Protein AF-A0A383DZH9-F1 (afdb_monomer)

InterPro domains:
  IPR038721 Transposase IS701-like, DDE domain [PF13546] (30-98)

Nearest PDB structures (foldseek):
  6x68-assembly1_C  TM=5.683E-01  e=8.596E-02  Trichoplusia ni
  7u32-assembly1_F  TM=6.220E-01  e=3.741E+00  Visna/maedi virus EV1 KV1772
  7upt-assembly1_F  TM=4.193E-01  e=9.487E-01  Homo sapiens
  4ddk-assembly1_B  TM=4.565E-01  e=2.843E+00  Mycobacterium tuberculosis

Mean predicted aligned error: 4.75 Å

Structure (mmCIF, N/CA/C/O backbone):
data_AF-A0A383DZH9-F1
#
_entry.id   AF-A0A383DZH9-F1
#
loop_
_atom_site.group_PDB
_atom_site.id
_atom_site.type_symbol
_atom_site.label_atom_id
_atom_site.label_alt_id
_atom_site.label_comp_id
_atom_site.label_asym_id
_atom_site.label_entity_id
_atom_site.label_seq_id
_atom_site.pdbx_PDB_ins_code
_atom_site.Cartn_x
_atom_site.Cartn_y
_atom_site.Cartn_z
_atom_site.occupancy
_atom_site.B_iso_or_equiv
_atom_site.auth_seq_id
_atom_site.auth_comp_id
_atom_site.auth_asym_id
_atom_site.auth_atom_id
_atom_site.pdbx_PDB_model_num
ATOM 1 N N . MET A 1 1 ? 0.665 8.695 1.354 1.00 95.44 1 MET 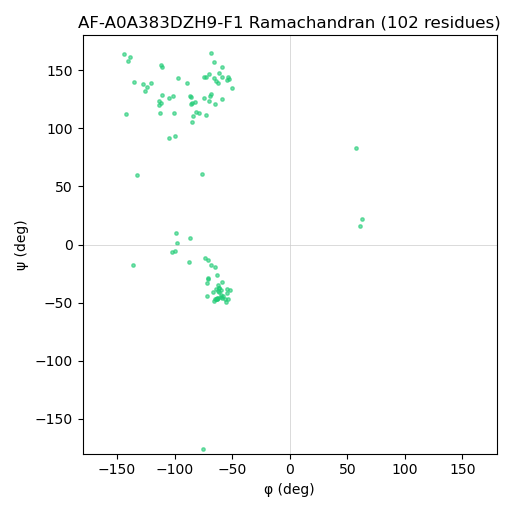A N 1
ATOM 2 C CA . MET A 1 1 ? -0.384 8.225 2.277 1.00 95.44 1 MET A CA 1
ATOM 3 C C . MET A 1 1 ? -1.096 9.423 2.842 1.00 95.44 1 MET A C 1
ATOM 5 O O . MET A 1 1 ? -0.452 10.407 3.203 1.00 95.44 1 MET A O 1
ATOM 9 N N . MET A 1 2 ? -2.416 9.328 2.868 1.00 97.31 2 MET A N 1
ATOM 10 C CA . MET A 1 2 ? -3.289 10.385 3.344 1.00 97.31 2 MET A CA 1
ATOM 11 C C . MET A 1 2 ? -4.225 9.797 4.395 1.00 97.31 2 MET A C 1
ATOM 13 O O . MET A 1 2 ? -4.689 8.668 4.237 1.00 97.31 2 MET A O 1
ATOM 17 N N . LEU A 1 3 ? -4.456 10.537 5.474 1.00 95.88 3 LEU A N 1
ATOM 18 C CA . LEU A 1 3 ? -5.423 10.179 6.501 1.00 95.88 3 LEU A CA 1
ATOM 19 C C . LEU A 1 3 ? -6.791 10.688 6.057 1.00 95.88 3 LEU A C 1
ATOM 21 O O . LEU A 1 3 ? -6.953 11.886 5.836 1.00 95.88 3 LEU A O 1
ATOM 25 N N . LEU A 1 4 ? -7.757 9.782 5.937 1.00 96.38 4 LEU A N 1
ATOM 26 C CA . LEU A 1 4 ? -9.150 10.154 5.730 1.00 96.38 4 LEU A CA 1
ATOM 27 C C . LEU A 1 4 ? -9.746 10.568 7.073 1.00 96.38 4 LEU A C 1
ATOM 29 O O . LEU A 1 4 ? -9.864 9.743 7.977 1.00 96.38 4 LEU A O 1
ATOM 33 N N . THR A 1 5 ? -10.091 11.846 7.208 1.00 94.31 5 THR A N 1
ATOM 34 C CA . THR A 1 5 ? -10.685 12.396 8.431 1.00 94.31 5 THR A CA 1
ATOM 35 C C . THR A 1 5 ? -11.862 13.302 8.087 1.00 94.31 5 THR A C 1
ATOM 37 O O . THR A 1 5 ? -11.773 14.062 7.117 1.00 94.31 5 THR A O 1
ATOM 40 N N . PRO A 1 6 ? -12.971 13.254 8.848 1.00 94.94 6 PRO A N 1
ATOM 41 C CA . PRO A 1 6 ? -14.000 14.276 8.733 1.00 94.94 6 PRO A CA 1
ATOM 42 C C . PRO A 1 6 ? -13.411 15.634 9.129 1.00 94.94 6 PRO A C 1
ATOM 44 O O . PRO A 1 6 ? -12.654 15.728 10.100 1.00 94.94 6 PRO A O 1
ATOM 47 N N . ILE A 1 7 ? -13.760 16.680 8.385 1.00 92.81 7 ILE A N 1
ATOM 48 C CA . ILE A 1 7 ? -13.465 18.064 8.758 1.00 92.81 7 ILE A CA 1
ATOM 49 C C . ILE A 1 7 ? -14.739 18.673 9.359 1.00 92.81 7 ILE A C 1
ATOM 51 O O . ILE A 1 7 ? -15.706 18.864 8.615 1.00 92.81 7 ILE A O 1
ATOM 55 N N . PRO A 1 8 ? -14.759 19.001 10.670 1.00 88.81 8 PRO A N 1
ATOM 56 C CA . PRO A 1 8 ? -15.980 19.404 11.373 1.00 88.81 8 PRO A CA 1
ATOM 57 C C . PRO A 1 8 ? -16.727 20.575 10.729 1.00 88.81 8 PRO A C 1
ATOM 59 O O . PRO A 1 8 ? -17.950 20.564 10.676 1.00 88.81 8 PRO A O 1
ATOM 62 N N . TRP A 1 9 ? -16.004 21.564 10.199 1.00 90.81 9 TRP A N 1
ATOM 63 C CA . TRP A 1 9 ? -16.599 22.758 9.591 1.00 90.81 9 TRP A CA 1
ATOM 64 C C . TRP A 1 9 ? -16.934 22.610 8.102 1.00 90.81 9 TRP A C 1
ATOM 66 O O . TRP A 1 9 ? -17.653 23.441 7.563 1.00 90.81 9 TRP A O 1
ATOM 76 N N . ALA A 1 10 ? -16.401 21.594 7.417 1.00 90.75 10 ALA A N 1
ATOM 77 C CA . ALA A 1 10 ? -16.578 21.435 5.972 1.00 90.75 10 ALA A CA 1
ATOM 78 C C . ALA A 1 10 ? -17.629 20.376 5.609 1.00 90.75 10 ALA A C 1
ATOM 80 O O . ALA A 1 10 ? -17.924 20.196 4.430 1.00 90.75 10 ALA A O 1
ATOM 81 N N . GLY A 1 11 ? -18.152 19.633 6.593 1.00 92.31 11 GLY A N 1
ATOM 82 C CA . GLY A 1 11 ? -19.175 18.604 6.374 1.00 92.31 11 GLY A CA 1
ATOM 83 C C . GLY A 1 11 ? -18.741 17.459 5.448 1.00 92.31 11 GLY A C 1
ATOM 84 O O . GLY A 1 11 ? -19.587 16.723 4.951 1.00 92.31 11 GLY A O 1
ATOM 85 N N . CYS A 1 12 ? -17.441 17.301 5.188 1.00 93.31 12 CYS A N 1
ATOM 86 C CA . CYS A 1 12 ? -16.901 16.303 4.268 1.00 93.31 12 CYS A CA 1
ATOM 87 C C . CYS A 1 12 ? -15.631 15.639 4.817 1.00 93.31 12 CYS A C 1
ATOM 89 O O . CYS A 1 12 ? -14.972 16.142 5.732 1.00 93.31 12 CYS A O 1
ATOM 91 N N . VAL A 1 13 ? -15.299 14.474 4.256 1.00 95.81 13 VAL A N 1
ATOM 92 C CA . VAL A 1 13 ? -14.063 13.741 4.551 1.00 95.81 13 VAL A CA 1
ATOM 93 C C . VAL A 1 13 ? -12.958 14.253 3.642 1.00 95.81 13 VAL A C 1
ATOM 95 O O . VAL A 1 13 ? -13.121 14.285 2.424 1.00 95.81 13 VAL A O 1
ATOM 98 N N . TRP A 1 14 ? -11.826 14.625 4.230 1.00 95.50 14 TRP A N 1
ATOM 99 C CA . TRP A 1 14 ? -10.640 15.049 3.490 1.00 95.50 14 TRP A CA 1
ATOM 100 C C . TRP A 1 14 ? -9.511 14.040 3.625 1.00 95.50 14 TRP A C 1
ATOM 102 O O . TRP A 1 14 ? -9.417 13.312 4.613 1.00 95.50 14 TRP A O 1
ATOM 112 N N . ALA A 1 15 ? -8.632 14.038 2.625 1.00 95.19 15 ALA A N 1
ATOM 113 C CA . ALA A 1 15 ? -7.426 13.232 2.586 1.00 95.19 15 ALA A CA 1
ATOM 114 C C . ALA A 1 15 ? -6.218 14.090 2.990 1.00 95.19 15 ALA A C 1
ATOM 116 O O . ALA A 1 15 ? -5.615 14.767 2.160 1.00 95.19 15 ALA A O 1
ATOM 117 N N . LEU A 1 16 ? -5.861 14.068 4.276 1.00 94.38 16 LEU A N 1
ATOM 118 C CA . LEU A 1 16 ? -4.742 14.852 4.799 1.00 94.38 16 LEU A CA 1
ATOM 119 C C . LEU A 1 16 ? -3.408 14.134 4.522 1.00 94.38 16 L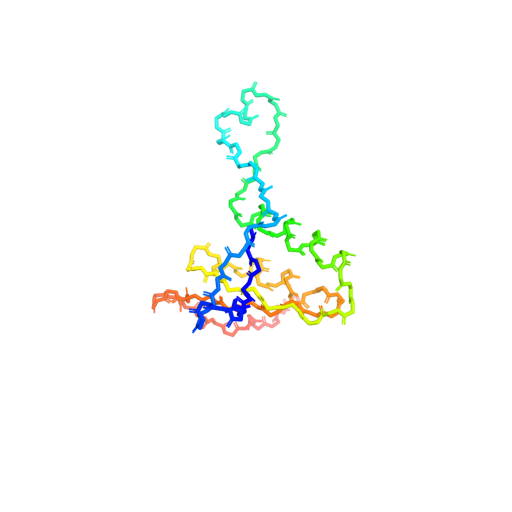EU A C 1
ATOM 121 O O . LEU A 1 16 ? -3.185 13.055 5.083 1.00 94.38 16 LEU A O 1
ATOM 125 N N . PRO A 1 17 ? -2.504 14.676 3.684 1.00 95.19 17 PRO A N 1
ATOM 126 C CA . PRO A 1 17 ? -1.211 14.051 3.432 1.00 95.19 17 PRO A CA 1
ATOM 127 C C . PRO A 1 17 ? -0.329 14.111 4.681 1.00 95.19 17 PRO A C 1
ATOM 129 O O . PRO A 1 17 ? -0.137 15.174 5.260 1.00 95.19 17 PRO A O 1
ATOM 132 N N . PHE A 1 18 ? 0.235 12.970 5.080 1.00 96.06 18 PHE A N 1
ATOM 133 C CA . PHE A 1 18 ? 1.117 12.902 6.258 1.00 96.06 18 PHE A CA 1
ATOM 134 C C . PHE A 1 18 ? 2.383 12.064 6.040 1.00 96.06 18 PHE A C 1
ATOM 136 O O . PHE A 1 18 ? 3.338 12.173 6.801 1.00 96.06 18 PHE A O 1
ATOM 143 N N . LEU A 1 19 ? 2.408 11.208 5.016 1.00 96.69 19 LEU A N 1
ATOM 144 C CA . LEU A 1 19 ? 3.570 10.384 4.698 1.00 96.69 19 LEU A CA 1
ATOM 145 C C . LEU A 1 19 ? 3.719 10.274 3.183 1.00 96.69 19 LEU A C 1
ATOM 147 O O . LEU A 1 19 ? 2.911 9.628 2.511 1.00 96.69 19 LEU A O 1
ATOM 151 N N . THR A 1 20 ? 4.778 10.879 2.659 1.00 95.56 20 THR A N 1
ATOM 152 C CA . THR A 1 20 ? 5.115 10.904 1.233 1.00 95.56 20 THR A CA 1
ATOM 153 C C . THR A 1 20 ? 6.482 10.265 1.040 1.00 95.56 20 THR A C 1
ATOM 155 O O . THR A 1 20 ? 7.386 10.476 1.844 1.00 95.56 20 THR A O 1
ATOM 158 N N . ALA A 1 21 ? 6.634 9.467 -0.014 1.00 93.81 21 ALA A N 1
ATOM 159 C CA . ALA A 1 21 ? 7.907 8.867 -0.386 1.00 93.81 21 ALA A CA 1
ATOM 160 C C . ALA A 1 21 ? 8.241 9.241 -1.828 1.00 93.81 21 ALA A C 1
ATOM 162 O O . ALA A 1 21 ? 7.384 9.168 -2.709 1.00 93.81 21 ALA A O 1
ATOM 163 N N . LEU A 1 22 ? 9.494 9.624 -2.063 1.00 93.25 22 LEU A N 1
ATOM 164 C CA . LEU A 1 22 ? 10.012 9.816 -3.410 1.00 93.25 22 LEU A CA 1
ATOM 165 C C . LEU A 1 22 ? 10.239 8.449 -4.056 1.00 93.25 22 LEU A C 1
ATOM 167 O O . LEU A 1 22 ? 10.952 7.608 -3.506 1.00 93.25 22 LEU A O 1
ATOM 171 N N . MET A 1 23 ? 9.655 8.248 -5.235 1.00 93.69 23 MET A N 1
ATOM 172 C CA . MET A 1 23 ? 9.847 7.050 -6.046 1.00 93.69 23 MET A CA 1
ATOM 173 C C . MET A 1 23 ? 10.772 7.385 -7.224 1.00 93.69 23 MET A C 1
ATOM 175 O O . MET A 1 23 ? 10.288 7.831 -8.264 1.00 93.69 23 MET A O 1
ATOM 179 N N . PRO A 1 24 ? 12.099 7.210 -7.081 1.00 94.50 24 PRO A N 1
ATOM 180 C CA . PRO A 1 24 ? 13.023 7.422 -8.188 1.00 94.50 24 PRO A CA 1
ATOM 181 C C . PRO A 1 24 ? 12.725 6.469 -9.350 1.00 94.50 24 PRO A C 1
ATOM 183 O O . PRO A 1 24 ? 12.292 5.330 -9.150 1.00 94.50 24 PRO A O 1
ATOM 186 N N . SER A 1 25 ? 12.983 6.939 -10.572 1.00 95.12 25 SER A N 1
ATOM 187 C CA . SER A 1 25 ? 12.861 6.112 -11.770 1.00 95.12 25 SER A CA 1
ATOM 188 C C . SER A 1 25 ? 13.902 4.992 -11.768 1.00 95.12 25 SER A C 1
ATOM 190 O O . SER A 1 25 ? 14.954 5.090 -11.131 1.00 95.12 25 SER A O 1
ATOM 192 N N . ARG A 1 26 ? 13.625 3.920 -12.518 1.00 96.19 26 ARG A N 1
ATOM 193 C CA . ARG A 1 26 ? 14.559 2.799 -12.667 1.00 96.19 26 ARG A CA 1
ATOM 194 C C . ARG A 1 26 ? 15.919 3.256 -13.197 1.00 96.19 26 ARG A C 1
ATOM 196 O O . ARG A 1 26 ? 16.929 2.936 -12.585 1.00 96.19 26 ARG A O 1
ATOM 203 N N . LYS A 1 27 ? 15.912 4.085 -14.246 1.00 96.62 27 LYS A N 1
ATOM 204 C CA . LYS A 1 27 ? 17.115 4.686 -14.833 1.00 96.62 27 LYS A CA 1
ATOM 205 C C . LYS A 1 27 ? 17.931 5.457 -13.792 1.00 96.62 27 LYS A C 1
ATOM 207 O O . LYS A 1 27 ? 19.113 5.194 -13.631 1.00 96.62 27 LYS A O 1
ATOM 212 N N . HIS A 1 28 ? 17.281 6.328 -13.017 1.00 96.31 28 HIS A N 1
ATOM 213 C CA . HIS A 1 28 ? 17.960 7.085 -11.966 1.00 96.31 28 HIS A CA 1
ATOM 214 C C . HIS A 1 28 ? 18.558 6.170 -10.887 1.00 96.31 28 HIS A C 1
ATOM 216 O O . HIS A 1 28 ? 19.652 6.423 -10.391 1.00 96.31 28 HIS A O 1
ATOM 222 N N . CYS A 1 29 ? 17.857 5.104 -10.493 1.00 96.56 29 CYS A N 1
ATOM 223 C CA . CYS A 1 29 ? 18.401 4.131 -9.549 1.00 96.56 29 CYS A CA 1
ATOM 224 C C . CYS A 1 29 ? 19.647 3.429 -10.104 1.00 96.56 29 CYS A C 1
ATOM 226 O O . CYS A 1 29 ? 20.640 3.345 -9.388 1.00 96.56 29 CYS A O 1
ATOM 228 N N . GLU A 1 30 ? 19.603 2.970 -11.354 1.00 95.50 30 GLU A N 1
ATOM 229 C CA . GLU A 1 30 ? 20.711 2.276 -12.021 1.00 95.50 30 GLU A CA 1
ATOM 230 C C . GLU A 1 30 ? 21.943 3.182 -12.169 1.00 95.50 30 GLU A C 1
ATOM 232 O O . GLU A 1 30 ? 23.034 2.783 -11.769 1.00 95.50 30 GLU A O 1
ATOM 237 N N . GLU A 1 31 ? 21.759 4.427 -12.620 1.00 97.00 31 GLU A N 1
ATOM 238 C CA . GLU A 1 31 ? 22.831 5.432 -12.744 1.00 97.00 31 GLU A CA 1
ATOM 239 C C . GLU A 1 31 ? 23.531 5.727 -11.411 1.00 97.00 31 GLU A C 1
ATOM 241 O O . GLU A 1 31 ? 24.726 5.999 -11.378 1.00 97.00 31 GLU A O 1
ATOM 246 N N . ASN A 1 32 ? 22.798 5.647 -10.299 1.00 95.62 32 ASN A N 1
ATOM 247 C CA . ASN A 1 32 ? 23.322 5.919 -8.961 1.00 95.62 32 ASN A CA 1
ATOM 248 C C . ASN A 1 32 ? 23.704 4.641 -8.188 1.00 95.62 32 ASN A C 1
ATOM 250 O O . ASN A 1 32 ? 23.920 4.707 -6.977 1.00 95.62 32 ASN A O 1
ATOM 254 N N . GLY A 1 33 ? 23.722 3.467 -8.834 1.00 95.00 33 GLY A N 1
ATOM 255 C CA . GLY A 1 33 ? 24.053 2.190 -8.185 1.00 95.00 33 GLY A CA 1
ATOM 256 C C . GLY A 1 33 ? 23.076 1.772 -7.074 1.00 95.00 33 GLY A C 1
ATOM 257 O O . GLY A 1 33 ? 23.424 1.005 -6.175 1.00 95.00 33 GLY A O 1
ATOM 258 N N . ARG A 1 34 ? 21.841 2.287 -7.089 1.00 93.94 34 ARG A N 1
ATOM 259 C CA . ARG A 1 34 ? 20.809 2.023 -6.076 1.00 93.94 34 ARG A CA 1
ATOM 260 C C . ARG A 1 34 ? 19.866 0.920 -6.540 1.00 93.94 34 ARG A C 1
ATOM 262 O O . ARG A 1 34 ? 19.446 0.870 -7.691 1.00 93.94 34 ARG A O 1
ATOM 269 N N . ARG A 1 35 ? 19.417 0.081 -5.603 1.00 94.25 35 ARG A N 1
ATOM 270 C CA . ARG A 1 35 ? 18.365 -0.909 -5.876 1.00 94.25 35 ARG A CA 1
ATOM 271 C C . ARG A 1 35 ? 17.043 -0.212 -6.215 1.00 94.25 35 ARG A C 1
ATOM 273 O O . ARG A 1 35 ? 16.485 0.499 -5.376 1.00 94.25 35 ARG A O 1
ATOM 280 N N . TYR A 1 36 ? 16.517 -0.483 -7.407 1.00 96.12 36 TYR A N 1
ATOM 281 C CA . TYR A 1 36 ? 15.184 -0.042 -7.809 1.00 96.12 36 TYR A CA 1
ATOM 282 C C . TYR A 1 36 ? 14.088 -0.712 -6.964 1.00 96.12 36 TYR A C 1
ATOM 284 O O . TYR A 1 36 ? 14.190 -1.884 -6.590 1.00 96.12 36 TYR A O 1
ATOM 292 N N . LYS A 1 37 ? 13.031 0.048 -6.670 1.00 96.00 37 LYS A N 1
ATOM 293 C CA . LYS A 1 37 ? 11.833 -0.406 -5.957 1.00 96.00 37 LYS A CA 1
ATOM 294 C C . LYS A 1 37 ? 10.611 -0.075 -6.797 1.00 96.00 37 LYS A C 1
ATOM 296 O O . LYS A 1 37 ? 10.463 1.064 -7.241 1.00 96.00 37 LYS A O 1
ATOM 301 N N . THR A 1 38 ? 9.729 -1.052 -6.965 1.00 95.69 38 THR A N 1
ATOM 302 C CA . THR A 1 38 ? 8.435 -0.837 -7.621 1.00 95.69 38 THR A CA 1
ATOM 303 C C . THR A 1 38 ? 7.527 0.052 -6.765 1.00 95.69 38 THR A C 1
ATOM 305 O O . THR A 1 38 ? 7.754 0.228 -5.564 1.00 95.69 38 THR A O 1
ATOM 308 N N . THR A 1 39 ? 6.450 0.581 -7.349 1.00 95.00 39 THR A N 1
ATOM 309 C CA . THR A 1 39 ? 5.426 1.340 -6.609 1.00 95.00 39 THR A CA 1
ATOM 310 C C . THR A 1 39 ? 4.865 0.538 -5.433 1.00 95.00 39 THR A C 1
ATOM 312 O O . THR A 1 39 ? 4.734 1.058 -4.324 1.00 95.00 39 THR A O 1
ATOM 315 N N . THR A 1 40 ? 4.617 -0.760 -5.629 1.00 96.44 40 THR A N 1
ATOM 316 C CA . THR A 1 40 ? 4.134 -1.640 -4.560 1.00 96.44 40 THR A CA 1
ATOM 317 C C . THR A 1 40 ? 5.190 -1.947 -3.503 1.00 96.44 40 THR A C 1
ATOM 319 O O . THR A 1 40 ? 4.834 -2.122 -2.340 1.00 96.44 40 THR A O 1
ATOM 322 N N . ASP A 1 41 ? 6.483 -1.948 -3.848 1.00 96.88 41 ASP A N 1
ATOM 323 C CA . ASP A 1 41 ? 7.557 -2.057 -2.850 1.00 96.88 41 ASP A CA 1
ATOM 324 C C . ASP A 1 41 ? 7.617 -0.818 -1.954 1.00 96.88 41 ASP A C 1
ATOM 326 O O . ASP A 1 41 ? 7.795 -0.941 -0.739 1.00 96.88 41 ASP A O 1
ATOM 330 N N . TRP A 1 42 ? 7.444 0.373 -2.534 1.00 97.25 42 TRP A N 1
ATOM 331 C CA . TRP A 1 42 ? 7.338 1.611 -1.765 1.00 97.25 42 TRP A CA 1
ATOM 332 C C . TRP A 1 42 ? 6.113 1.601 -0.856 1.00 97.25 42 TRP A C 1
ATOM 334 O O . TRP A 1 42 ? 6.258 1.862 0.338 1.00 97.25 42 TRP A O 1
ATOM 344 N N . ALA A 1 43 ? 4.940 1.215 -1.366 1.00 97.19 43 ALA A N 1
ATOM 345 C CA . ALA A 1 43 ? 3.742 1.075 -0.540 1.00 97.19 43 ALA A CA 1
ATOM 346 C C . ALA A 1 43 ? 3.944 0.082 0.605 1.00 97.19 43 ALA A C 1
ATOM 348 O O . ALA A 1 43 ? 3.630 0.408 1.748 1.00 97.19 43 ALA A O 1
ATOM 349 N N . ARG A 1 44 ? 4.552 -1.080 0.336 1.00 97.69 44 ARG A N 1
ATOM 350 C CA . ARG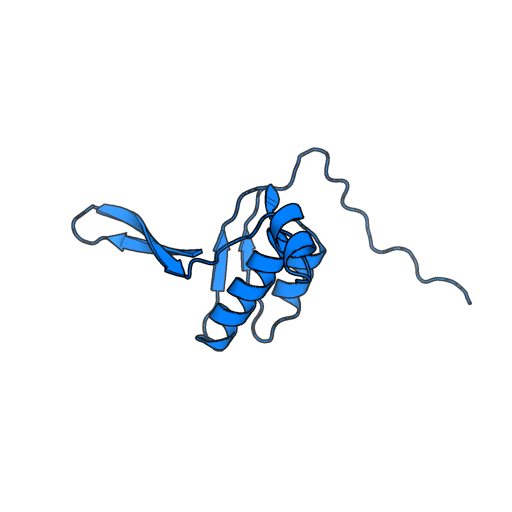 A 1 44 ? 4.897 -2.067 1.367 1.00 97.69 44 ARG A CA 1
ATOM 351 C C . ARG A 1 44 ? 5.728 -1.443 2.485 1.00 97.69 44 ARG A C 1
ATOM 353 O O . ARG A 1 44 ? 5.426 -1.633 3.661 1.00 97.69 44 ARG A O 1
ATOM 360 N N . GLN A 1 45 ? 6.755 -0.672 2.124 1.00 97.19 45 GLN A N 1
ATOM 361 C CA . GLN A 1 45 ? 7.600 0.012 3.101 1.00 97.19 45 GLN A CA 1
ATOM 362 C C . GLN A 1 45 ? 6.828 1.069 3.885 1.00 97.19 45 GLN A C 1
ATOM 364 O O . GLN A 1 45 ? 6.922 1.087 5.109 1.00 97.19 45 GLN A O 1
ATOM 369 N N . MET A 1 46 ? 6.043 1.911 3.213 1.00 98.00 46 MET A N 1
ATOM 370 C CA . MET A 1 46 ? 5.244 2.948 3.869 1.00 98.00 46 MET A CA 1
ATOM 371 C C . MET A 1 46 ? 4.218 2.349 4.844 1.00 98.00 46 MET A C 1
ATOM 373 O O . MET A 1 46 ? 4.082 2.853 5.955 1.00 98.00 46 MET A O 1
ATOM 377 N N . ILE A 1 47 ? 3.561 1.241 4.474 1.00 97.88 47 ILE A N 1
ATOM 378 C CA . ILE A 1 47 ? 2.619 0.517 5.345 1.00 97.88 47 ILE A CA 1
ATOM 379 C C . ILE A 1 47 ? 3.342 -0.025 6.576 1.00 97.88 47 ILE A C 1
ATOM 381 O O . ILE A 1 47 ? 2.876 0.187 7.691 1.00 97.88 47 ILE A O 1
ATOM 385 N N . SER A 1 48 ? 4.504 -0.660 6.404 1.00 97.62 48 SER A N 1
ATOM 386 C CA . SER A 1 48 ? 5.307 -1.131 7.539 1.00 97.62 48 SER A CA 1
ATOM 387 C C . SER A 1 48 ? 5.762 0.002 8.460 1.00 97.62 48 SER A C 1
ATOM 389 O O . SER A 1 48 ? 5.789 -0.187 9.674 1.00 97.62 48 SER A O 1
ATOM 391 N N . GLN A 1 49 ? 6.104 1.177 7.919 1.00 97.75 49 GLN A N 1
ATOM 392 C CA . GLN A 1 49 ? 6.446 2.335 8.751 1.00 97.75 49 GLN A CA 1
ATOM 393 C C . GLN A 1 49 ? 5.242 2.824 9.558 1.00 97.75 49 GLN A C 1
ATOM 395 O O . GLN A 1 49 ? 5.356 2.980 10.772 1.00 97.75 49 GLN A O 1
ATOM 400 N N . LEU A 1 50 ? 4.084 2.994 8.913 1.00 97.25 50 LEU A N 1
ATOM 401 C CA . LEU A 1 50 ? 2.852 3.415 9.582 1.00 97.25 50 LEU A CA 1
ATOM 402 C C . LEU A 1 50 ? 2.426 2.424 10.672 1.00 97.25 50 LEU A C 1
ATOM 404 O O . LEU A 1 50 ? 2.089 2.820 11.786 1.00 97.25 50 LEU A O 1
ATOM 408 N N . HIS A 1 51 ? 2.479 1.131 10.358 1.00 97.19 51 HIS A N 1
ATOM 409 C CA . HIS A 1 51 ? 2.158 0.060 11.293 1.00 97.19 51 HIS A CA 1
ATOM 410 C C . HIS A 1 51 ? 3.072 0.085 12.521 1.00 97.19 51 HIS A C 1
ATOM 412 O O . HIS A 1 51 ? 2.590 0.042 13.651 1.00 97.19 51 HIS A O 1
ATOM 418 N N . ARG A 1 52 ? 4.379 0.284 12.313 1.00 96.81 52 ARG A N 1
ATOM 419 C CA . ARG A 1 52 ? 5.351 0.430 13.402 1.00 96.81 52 ARG A CA 1
ATOM 420 C C . ARG A 1 52 ? 5.081 1.652 14.281 1.00 96.81 52 ARG A C 1
ATOM 422 O O . ARG A 1 52 ? 5.328 1.588 15.481 1.00 96.81 52 ARG A O 1
ATOM 429 N N . TRP A 1 53 ? 4.590 2.753 13.714 1.00 97.12 53 TRP A N 1
ATOM 430 C CA . TRP A 1 53 ? 4.222 3.943 14.488 1.00 97.12 53 TRP A CA 1
ATOM 431 C C . TRP A 1 53 ? 2.960 3.738 15.330 1.00 97.12 53 TRP A C 1
ATOM 433 O O . TRP A 1 53 ? 2.823 4.354 16.385 1.00 97.12 53 TRP A O 1
ATOM 443 N N . MET A 1 54 ? 2.037 2.879 14.889 1.00 95.19 54 MET A N 1
ATOM 444 C CA . MET A 1 54 ? 0.743 2.664 15.543 1.00 95.19 54 MET A CA 1
ATOM 445 C C . MET A 1 54 ? 0.417 1.170 15.718 1.00 95.19 54 MET A C 1
ATOM 447 O O . MET A 1 54 ? -0.630 0.709 15.261 1.00 95.19 54 MET A O 1
ATOM 451 N N . PRO A 1 55 ? 1.249 0.400 16.443 1.00 93.94 55 PRO A N 1
ATOM 452 C CA . PRO A 1 55 ? 1.203 -1.067 16.427 1.00 93.94 55 PRO A CA 1
ATOM 453 C C . PRO A 1 55 ? -0.088 -1.668 17.002 1.00 93.94 55 PRO A C 1
ATOM 455 O O . PRO A 1 55 ? -0.404 -2.826 16.747 1.00 93.94 55 PRO A O 1
ATOM 458 N N . LYS A 1 56 ? -0.844 -0.898 17.796 1.00 95.12 56 LYS A N 1
ATOM 459 C CA . LYS A 1 56 ? -2.109 -1.323 18.423 1.00 95.12 56 LYS A CA 1
ATOM 460 C C . LYS A 1 56 ? -3.357 -0.841 17.675 1.00 95.12 56 LYS A C 1
ATOM 462 O O . LYS A 1 56 ? -4.471 -1.168 18.080 1.00 95.12 56 LYS A O 1
ATOM 467 N N . ARG A 1 57 ? -3.211 -0.015 16.634 1.00 94.62 57 ARG A N 1
ATOM 468 C CA . ARG A 1 57 ? -4.352 0.520 15.878 1.00 94.62 57 ARG A CA 1
ATOM 469 C C . ARG A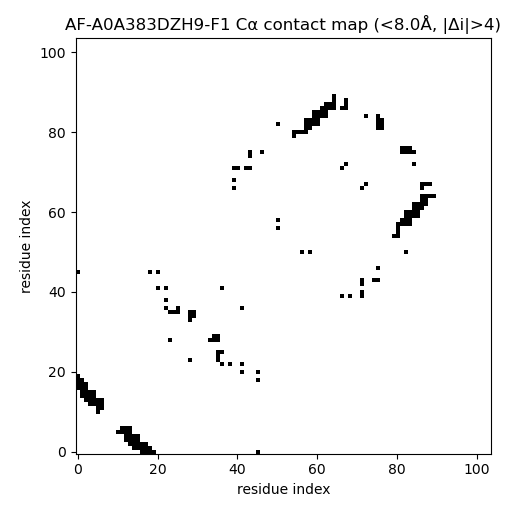 1 57 ? -4.704 -0.431 14.741 1.00 94.62 57 ARG A C 1
ATOM 471 O O . ARG A 1 57 ? -3.826 -0.921 14.041 1.00 94.62 57 ARG A O 1
ATOM 478 N N . LYS A 1 58 ? -6.003 -0.632 14.513 1.00 96.12 58 LYS A N 1
ATOM 479 C CA . LYS A 1 58 ? -6.480 -1.227 13.263 1.00 96.12 58 LYS A CA 1
ATOM 480 C C . LYS A 1 58 ? -6.269 -0.208 12.148 1.00 96.12 58 LYS A C 1
ATOM 482 O O . LYS A 1 58 ? -6.747 0.920 12.255 1.00 96.12 58 LYS A O 1
ATOM 487 N N . ILE A 1 59 ? -5.545 -0.601 11.108 1.00 97.44 59 ILE A N 1
ATOM 488 C CA . ILE A 1 59 ? -5.241 0.258 9.964 1.00 97.44 59 ILE A CA 1
ATOM 489 C C . ILE A 1 59 ? -6.006 -0.278 8.756 1.00 97.44 59 ILE A C 1
ATOM 491 O O . ILE A 1 59 ? -5.907 -1.463 8.430 1.00 97.44 59 ILE A O 1
ATOM 495 N N . VAL A 1 60 ? -6.744 0.611 8.092 1.00 97.88 60 VAL A N 1
ATOM 496 C CA . VAL A 1 60 ? -7.393 0.352 6.804 1.00 97.88 60 VAL A CA 1
ATOM 497 C C . VAL A 1 60 ? -6.729 1.236 5.758 1.00 97.88 60 VAL A C 1
ATOM 499 O O . VAL A 1 60 ? -6.678 2.456 5.911 1.00 97.88 60 VAL A O 1
ATOM 502 N N . VAL A 1 61 ? -6.210 0.622 4.702 1.00 97.69 61 VAL A N 1
ATOM 503 C CA . VAL A 1 61 ? -5.589 1.313 3.573 1.00 97.69 61 VAL A CA 1
ATOM 504 C C . VAL A 1 61 ? -6.478 1.122 2.355 1.00 97.69 61 VAL A C 1
ATOM 506 O O . VAL A 1 61 ? -6.735 -0.003 1.934 1.00 97.69 61 VAL A O 1
ATOM 509 N N . VAL A 1 62 ? -6.931 2.234 1.782 1.00 97.25 62 VAL A N 1
ATOM 510 C CA . VAL A 1 62 ? -7.698 2.254 0.534 1.00 97.25 62 VAL A CA 1
ATOM 511 C C . VAL A 1 62 ? -6.763 2.662 -0.597 1.00 97.25 62 VAL A C 1
ATOM 513 O O . VAL A 1 62 ? -6.073 3.678 -0.490 1.00 97.25 62 VAL A O 1
ATOM 516 N N . ALA A 1 63 ? -6.719 1.872 -1.666 1.00 96.19 63 ALA A N 1
ATOM 517 C CA . ALA A 1 63 ? -5.877 2.141 -2.824 1.00 96.19 63 ALA A CA 1
ATOM 518 C C . ALA A 1 63 ? -6.564 1.722 -4.134 1.00 96.19 63 ALA A C 1
ATOM 520 O O . ALA A 1 63 ? -7.557 0.996 -4.136 1.00 96.19 63 ALA A O 1
ATOM 521 N N . ASP A 1 64 ? -6.056 2.202 -5.267 1.00 94.38 64 ASP A N 1
ATOM 522 C CA . ASP A 1 64 ? -6.564 1.803 -6.580 1.00 94.38 64 ASP A CA 1
ATOM 523 C C . ASP A 1 64 ? -6.093 0.387 -6.984 1.00 94.38 64 ASP A C 1
ATOM 525 O O . ASP A 1 64 ? -5.446 -0.330 -6.216 1.00 94.38 64 ASP A O 1
ATOM 529 N N . GLY A 1 65 ? -6.440 -0.034 -8.205 1.00 93.19 65 GLY A N 1
ATOM 530 C CA . GLY A 1 65 ? -6.110 -1.369 -8.703 1.00 93.19 65 GLY A CA 1
ATOM 531 C C . GLY A 1 65 ? -4.628 -1.605 -9.004 1.00 93.19 65 GLY A C 1
ATOM 532 O O . GLY A 1 65 ? -4.217 -2.758 -9.117 1.00 93.19 65 GLY A O 1
ATOM 533 N N . ALA A 1 66 ? -3.790 -0.562 -9.072 1.00 92.75 66 ALA A N 1
ATOM 534 C CA . ALA A 1 66 ? -2.342 -0.738 -9.215 1.00 92.75 66 ALA A CA 1
ATOM 535 C C . ALA A 1 66 ? -1.710 -1.356 -7.953 1.00 92.75 66 ALA A C 1
ATOM 537 O O . ALA A 1 66 ? -0.607 -1.900 -8.009 1.00 92.75 66 ALA A O 1
ATOM 538 N N . TYR A 1 67 ? -2.421 -1.311 -6.821 1.00 95.44 67 TYR A N 1
ATOM 539 C CA . TYR A 1 67 ? -1.997 -1.901 -5.551 1.00 95.44 67 TYR A CA 1
ATOM 540 C C . TYR A 1 67 ? -2.610 -3.282 -5.281 1.00 95.44 67 TYR A C 1
ATOM 542 O O . TYR A 1 67 ? -2.308 -3.883 -4.247 1.00 95.44 67 TYR A O 1
ATOM 550 N N . SER A 1 68 ? -3.420 -3.828 -6.195 1.00 94.12 68 SER A N 1
ATOM 551 C CA . SER A 1 68 ? -3.995 -5.178 -6.090 1.00 94.12 68 SER A CA 1
ATOM 552 C C . SER A 1 68 ? -2.957 -6.261 -6.415 1.00 94.12 68 SER A C 1
ATOM 554 O O . SER A 1 68 ? -3.098 -7.036 -7.356 1.00 94.12 68 SER A O 1
ATOM 556 N N . VAL A 1 69 ? -1.873 -6.303 -5.637 1.00 93.62 69 VAL A N 1
ATOM 557 C CA . VAL A 1 69 ? -0.730 -7.203 -5.838 1.00 93.62 69 VAL A CA 1
ATOM 558 C C . VAL A 1 69 ? -0.659 -8.203 -4.691 1.00 93.62 69 VAL A C 1
ATOM 560 O O . VAL A 1 69 ? -0.444 -7.811 -3.546 1.00 93.62 69 VAL A O 1
ATOM 563 N N . LEU A 1 70 ? -0.755 -9.504 -4.991 1.00 92.19 70 LEU A N 1
ATOM 564 C CA . LEU A 1 70 ? -0.787 -10.574 -3.978 1.00 92.19 70 LEU A CA 1
ATOM 565 C C . LEU A 1 70 ? 0.372 -10.500 -2.975 1.00 92.19 70 LEU A C 1
ATOM 567 O O . LEU A 1 70 ? 0.161 -10.689 -1.784 1.00 92.19 70 LEU A O 1
ATOM 571 N N . LYS A 1 71 ? 1.586 -10.154 -3.423 1.00 94.81 71 LYS A N 1
ATOM 572 C CA . LYS A 1 71 ? 2.742 -9.975 -2.525 1.00 94.81 71 LYS A CA 1
ATOM 573 C C . LYS A 1 71 ? 2.552 -8.821 -1.531 1.00 94.81 71 LYS A C 1
ATOM 575 O O . LYS A 1 71 ? 2.970 -8.936 -0.383 1.00 94.81 71 LYS A O 1
ATOM 580 N N . LEU A 1 72 ? 1.933 -7.716 -1.956 1.00 97.00 72 LEU A N 1
ATOM 581 C CA . LEU A 1 72 ? 1.632 -6.575 -1.087 1.00 97.00 72 LEU A CA 1
ATOM 582 C C . LEU A 1 72 ? 0.503 -6.917 -0.106 1.00 97.00 72 LEU A C 1
ATOM 584 O O . LEU A 1 72 ? 0.621 -6.631 1.084 1.00 97.00 72 LEU A O 1
ATOM 588 N N . LEU A 1 73 ? -0.560 -7.558 -0.595 1.00 95.56 73 LEU A N 1
ATOM 589 C CA . LEU A 1 73 ? -1.695 -7.982 0.229 1.00 95.56 73 LEU A CA 1
ATOM 590 C C . LEU A 1 73 ? -1.264 -9.030 1.266 1.00 95.56 73 LEU A C 1
ATOM 592 O O . LEU A 1 73 ? -1.538 -8.867 2.452 1.00 95.56 73 LEU A O 1
ATOM 596 N N . GLY A 1 74 ? -0.499 -10.040 0.848 1.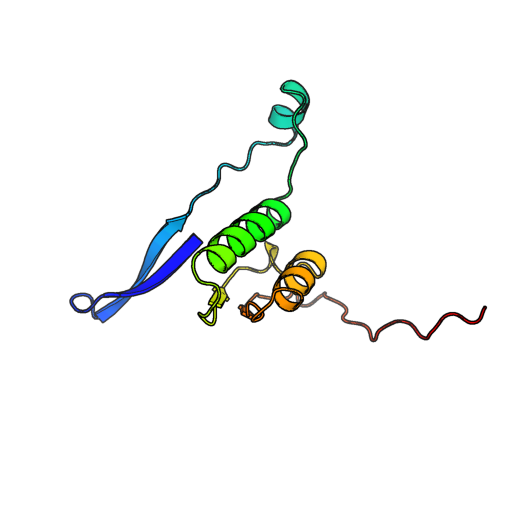00 96.25 74 GLY A N 1
ATOM 597 C CA . GLY A 1 74 ? 0.074 -11.051 1.737 1.00 96.25 74 GLY A CA 1
ATOM 598 C C . GLY A 1 74 ? 0.992 -10.445 2.800 1.00 96.25 74 GLY A C 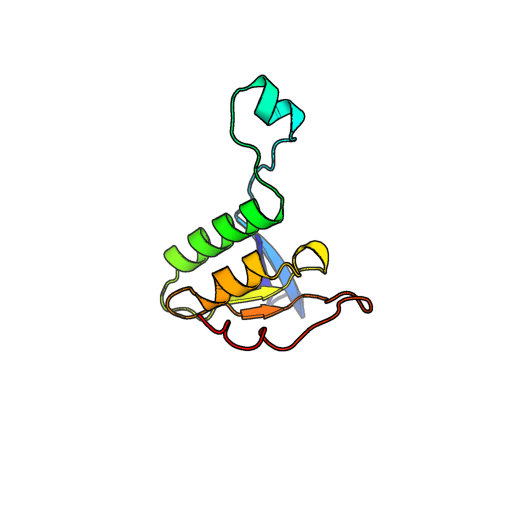1
ATOM 599 O O . GLY A 1 74 ? 0.910 -10.827 3.965 1.00 96.25 74 GLY A O 1
ATOM 600 N N . HIS A 1 75 ? 1.794 -9.431 2.446 1.00 97.94 75 HIS A N 1
ATOM 601 C CA . HIS A 1 75 ? 2.578 -8.677 3.432 1.00 97.94 75 HIS A CA 1
ATOM 602 C C . HIS A 1 75 ? 1.684 -8.029 4.495 1.00 97.94 75 HIS A C 1
ATOM 604 O O . HIS A 1 75 ? 1.966 -8.167 5.680 1.00 97.94 75 HIS A O 1
ATOM 610 N N . CYS A 1 76 ? 0.588 -7.375 4.102 1.00 97.69 76 CYS A N 1
ATOM 611 C CA . CYS A 1 76 ? -0.331 -6.722 5.041 1.00 97.69 76 CYS A CA 1
ATOM 612 C C . CYS A 1 76 ? -0.987 -7.706 6.023 1.00 97.69 76 CYS A C 1
ATOM 614 O O . CYS A 1 76 ? -1.149 -7.372 7.198 1.00 97.69 76 CYS A O 1
ATOM 616 N N . ILE A 1 77 ? -1.316 -8.915 5.552 1.00 96.94 77 ILE A N 1
ATOM 617 C CA . ILE A 1 77 ? -1.897 -9.994 6.368 1.00 96.94 77 ILE A CA 1
ATOM 618 C C . ILE A 1 77 ? -0.852 -10.594 7.319 1.00 96.94 77 ILE A C 1
ATOM 620 O O . ILE A 1 77 ? -1.187 -10.976 8.434 1.00 96.94 77 ILE A O 1
ATOM 624 N N . SER A 1 78 ? 0.419 -10.639 6.909 1.00 96.81 78 SER A N 1
ATOM 625 C CA . SER A 1 78 ? 1.504 -11.207 7.721 1.00 96.81 78 SER A CA 1
ATOM 626 C C . SER A 1 78 ? 1.948 -10.341 8.911 1.00 96.81 78 SER A C 1
ATOM 628 O O . SER A 1 78 ? 2.718 -10.807 9.749 1.00 96.81 78 SER A O 1
ATOM 630 N N . LEU A 1 79 ? 1.509 -9.078 8.991 1.00 96.06 79 LEU A N 1
ATOM 631 C CA . LEU A 1 79 ? 1.900 -8.170 10.073 1.00 96.06 79 LEU A CA 1
ATOM 632 C C . LEU A 1 79 ? 1.188 -8.522 11.396 1.00 96.06 79 LEU A C 1
ATOM 634 O O . LEU A 1 79 ? 0.001 -8.855 11.379 1.00 96.06 79 LEU A O 1
ATOM 638 N N . PRO A 1 80 ? 1.854 -8.371 12.561 1.00 92.69 80 PRO A N 1
ATOM 639 C CA . PRO A 1 80 ? 1.184 -8.452 13.861 1.00 92.69 80 PRO A CA 1
ATOM 640 C C . PRO A 1 80 ? 0.083 -7.391 13.933 1.00 92.69 80 PRO A C 1
ATOM 642 O O . PRO A 1 80 ? 0.389 -6.230 13.729 1.00 92.69 80 PRO A O 1
ATOM 645 N N . ASN A 1 81 ? -1.174 -7.733 14.220 1.00 94.62 81 ASN A N 1
ATOM 646 C CA . ASN A 1 81 ? -2.332 -6.860 13.939 1.00 94.62 81 ASN A CA 1
ATOM 647 C C . ASN A 1 81 ? -2.414 -6.496 12.439 1.00 94.62 81 ASN A C 1
ATOM 649 O O . ASN A 1 81 ? -1.941 -5.427 12.037 1.00 94.62 81 ASN A O 1
ATOM 653 N N . PRO A 1 82 ? -3.007 -7.384 11.618 1.00 96.75 82 PRO A N 1
ATOM 654 C CA . PRO A 1 82 ? -3.052 -7.242 10.167 1.00 96.75 82 PRO A CA 1
ATOM 655 C C . PRO A 1 82 ? -3.606 -5.900 9.684 1.00 96.75 82 PRO A C 1
ATOM 657 O O . PRO A 1 82 ? -4.572 -5.360 10.232 1.00 96.75 82 PRO A O 1
ATOM 660 N N . VAL A 1 83 ? -3.021 -5.392 8.600 1.00 98.06 83 VAL A N 1
ATOM 661 C CA . VAL A 1 83 ? -3.515 -4.197 7.906 1.00 98.06 83 VAL A CA 1
ATOM 662 C C . VAL A 1 83 ? -4.584 -4.616 6.902 1.00 98.06 83 VAL A C 1
ATOM 664 O O . VAL A 1 83 ? -4.347 -5.476 6.054 1.00 98.06 83 VAL A O 1
ATOM 667 N N . THR A 1 84 ? -5.760 -3.993 6.970 1.00 97.94 84 THR A N 1
ATOM 668 C CA . THR A 1 84 ? -6.832 -4.240 5.996 1.00 97.94 84 THR A CA 1
ATOM 669 C C . THR A 1 84 ? -6.577 -3.413 4.743 1.00 97.94 84 THR A C 1
ATOM 671 O O . THR A 1 84 ? -6.480 -2.190 4.816 1.00 97.94 84 THR A O 1
ATOM 674 N N . MET A 1 85 ? -6.487 -4.069 3.589 1.00 97.00 85 MET A N 1
ATOM 675 C CA . MET A 1 85 ? -6.331 -3.416 2.289 1.00 97.00 85 MET A CA 1
ATOM 676 C C . MET A 1 85 ? -7.653 -3.469 1.524 1.00 97.00 85 MET A C 1
ATOM 678 O O . MET A 1 85 ? -8.196 -4.549 1.305 1.00 97.00 85 MET A O 1
ATOM 682 N N . VAL A 1 86 ? -8.139 -2.316 1.072 1.00 96.75 86 VAL A N 1
ATOM 683 C CA . VAL A 1 86 ? -9.294 -2.196 0.175 1.00 96.75 86 VAL A CA 1
ATOM 684 C C . VAL A 1 86 ? -8.785 -1.683 -1.163 1.00 96.75 86 VAL A C 1
ATOM 686 O O . VAL A 1 86 ? -8.292 -0.559 -1.255 1.00 96.75 86 VAL A O 1
ATOM 689 N N . THR A 1 87 ? -8.870 -2.515 -2.198 1.00 94.94 87 THR A N 1
ATOM 690 C CA . THR A 1 87 ? -8.392 -2.175 -3.545 1.00 94.94 87 THR A CA 1
ATOM 691 C C . THR A 1 87 ? -9.348 -2.693 -4.608 1.00 94.94 87 THR A C 1
ATOM 693 O O . THR A 1 87 ? -10.101 -3.634 -4.358 1.00 94.94 87 THR A O 1
ATOM 696 N N . ARG A 1 88 ? -9.316 -2.095 -5.801 1.00 92.56 88 ARG A N 1
ATOM 697 C CA . ARG A 1 88 ? -10.094 -2.586 -6.945 1.00 92.56 88 ARG A CA 1
ATOM 698 C C . ARG A 1 88 ? -9.338 -3.701 -7.655 1.00 92.56 88 ARG A C 1
ATOM 700 O O . ARG A 1 88 ? -8.354 -3.423 -8.329 1.00 92.56 88 ARG A O 1
ATOM 707 N N . LEU A 1 89 ? -9.827 -4.933 -7.565 1.00 88.62 89 LEU A N 1
ATOM 708 C CA . LEU A 1 89 ? -9.296 -6.027 -8.372 1.00 88.62 89 LEU A CA 1
ATOM 709 C C . LEU A 1 89 ? -9.735 -5.866 -9.836 1.00 88.62 89 LEU A C 1
ATOM 711 O O . LEU A 1 89 ? -10.839 -5.392 -10.112 1.00 88.62 89 LEU A O 1
ATOM 715 N N . ARG A 1 90 ? -8.869 -6.237 -10.782 1.00 82.81 90 ARG A N 1
ATOM 716 C CA . ARG A 1 90 ? -9.240 -6.245 -12.200 1.00 82.81 90 ARG A CA 1
ATOM 717 C C . ARG A 1 90 ? -10.238 -7.376 -12.471 1.00 82.81 90 ARG A C 1
ATOM 719 O O . ARG A 1 90 ? -10.139 -8.436 -11.865 1.00 82.81 90 ARG A O 1
ATOM 726 N N . LEU A 1 91 ? -11.164 -7.158 -13.403 1.00 83.81 91 LEU A N 1
ATOM 727 C CA . LEU A 1 91 ? -12.167 -8.159 -13.800 1.00 83.81 91 LEU A CA 1
ATOM 728 C C . LEU A 1 91 ? -11.543 -9.417 -14.425 1.00 83.81 91 LEU A C 1
ATOM 730 O O . LEU A 1 91 ? -12.127 -10.488 -14.345 1.00 83.81 91 LEU A O 1
ATOM 734 N N . ASP A 1 92 ? -10.358 -9.285 -15.024 1.00 83.94 92 ASP A N 1
ATOM 735 C CA . ASP A 1 92 ? -9.578 -10.373 -15.622 1.00 83.94 92 ASP A CA 1
ATOM 736 C C . ASP A 1 92 ? -8.656 -11.086 -14.613 1.00 83.94 92 ASP A C 1
ATOM 738 O O . ASP A 1 92 ? -7.863 -11.948 -14.994 1.00 83.94 92 ASP A O 1
ATOM 742 N N . ALA A 1 93 ? -8.733 -10.746 -13.322 1.00 81.75 93 ALA A N 1
ATOM 743 C CA . ALA A 1 93 ? -7.955 -11.425 -12.298 1.00 81.75 93 ALA A CA 1
ATOM 744 C C . ALA A 1 93 ? -8.521 -12.827 -12.039 1.00 81.75 93 ALA A C 1
ATOM 746 O O . ALA A 1 93 ? -9.594 -12.987 -11.462 1.00 81.75 93 ALA A O 1
ATOM 747 N N . ALA A 1 94 ? -7.760 -13.849 -12.416 1.00 83.25 94 ALA A N 1
ATOM 748 C CA . ALA A 1 94 ? -8.080 -15.226 -12.080 1.00 83.25 94 ALA A CA 1
ATOM 749 C C . ALA A 1 94 ? -7.539 -15.565 -10.680 1.00 83.25 94 ALA A C 1
ATOM 751 O O . ALA A 1 94 ? -6.331 -15.716 -10.480 1.00 83.25 94 ALA A O 1
ATOM 752 N N . LEU A 1 95 ? -8.440 -15.640 -9.699 1.00 81.50 95 LEU A N 1
ATOM 753 C CA . LEU A 1 95 ? -8.147 -16.171 -8.369 1.00 81.50 95 LEU A CA 1
ATOM 754 C C . LEU A 1 95 ? -8.325 -17.689 -8.410 1.00 81.50 95 LEU A C 1
ATOM 756 O O . LEU A 1 95 ? -9.403 -18.176 -8.733 1.00 81.50 95 LEU A O 1
ATOM 760 N N . TYR A 1 96 ? -7.261 -18.415 -8.090 1.00 83.31 96 TYR A N 1
ATOM 761 C CA . TYR A 1 96 ? -7.258 -19.872 -8.029 1.00 83.31 96 TYR A CA 1
ATOM 762 C C . TYR A 1 96 ?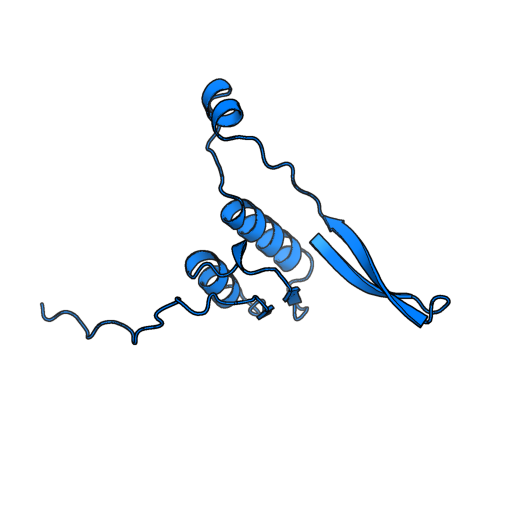 -7.104 -20.334 -6.582 1.00 83.31 96 TYR A C 1
ATOM 764 O O . TYR A 1 96 ? -6.483 -19.639 -5.770 1.00 83.31 96 TYR A O 1
ATOM 772 N N . ASP A 1 97 ? -7.619 -21.525 -6.287 1.00 85.44 97 ASP A N 1
ATOM 773 C CA . ASP A 1 97 ? -7.310 -22.230 -5.046 1.00 85.44 97 ASP A CA 1
ATOM 774 C C . ASP A 1 97 ? -5.797 -22.485 -4.928 1.00 85.44 97 ASP A C 1
ATOM 776 O O . ASP A 1 97 ? -5.092 -22.568 -5.946 1.00 85.44 97 ASP A O 1
ATOM 780 N N . PRO A 1 98 ? -5.257 -22.595 -3.697 1.00 82.19 98 PRO A N 1
ATOM 781 C CA . PRO A 1 98 ? -3.870 -22.993 -3.519 1.00 82.19 98 PRO A CA 1
ATOM 782 C C . PRO A 1 98 ? -3.611 -24.320 -4.250 1.00 82.19 98 PRO A C 1
ATOM 784 O O . PRO A 1 98 ? -4.467 -25.208 -4.233 1.00 82.19 98 PRO A O 1
ATOM 787 N N . PRO A 1 99 ? -2.439 -24.482 -4.890 1.00 85.56 99 PRO A N 1
ATOM 788 C CA . PRO A 1 99 ? -2.121 -25.720 -5.584 1.00 85.56 99 PRO A CA 1
ATOM 789 C C . PRO A 1 99 ? -2.165 -26.890 -4.598 1.00 85.56 99 PRO A C 1
ATOM 791 O O . PRO A 1 99 ? -1.758 -26.750 -3.440 1.00 85.56 99 PRO A O 1
ATOM 794 N N . THR A 1 100 ? -2.627 -28.051 -5.062 1.00 90.81 100 THR A N 1
ATOM 795 C CA . THR A 1 100 ? -2.587 -29.284 -4.269 1.00 90.81 100 THR A CA 1
ATOM 796 C C . THR A 1 100 ? -1.160 -29.543 -3.766 1.00 90.81 100 THR A C 1
ATOM 798 O O . THR A 1 100 ? -0.205 -29.251 -4.500 1.00 90.81 100 THR A O 1
ATOM 801 N N . PRO A 1 101 ? -0.980 -30.090 -2.546 1.00 90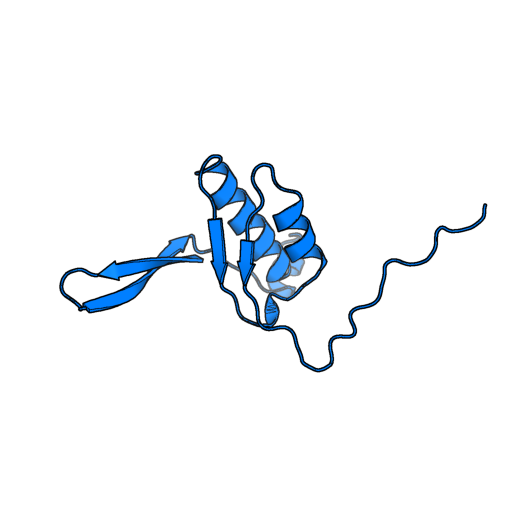.56 101 PRO A N 1
ATOM 802 C CA . PRO A 1 101 ? 0.339 -30.442 -2.030 1.00 90.56 101 PRO A CA 1
ATOM 803 C C . PRO A 1 101 ? 1.119 -31.269 -3.055 1.00 90.56 101 PRO A C 1
ATOM 805 O O . PRO A 1 101 ? 0.566 -32.175 -3.679 1.00 90.56 101 PRO A O 1
ATOM 808 N N . ARG A 1 102 ? 2.398 -30.940 -3.262 1.00 87.56 102 ARG A N 1
ATOM 809 C CA . ARG A 1 102 ? 3.256 -31.740 -4.142 1.00 87.56 102 ARG A CA 1
ATOM 810 C C . ARG A 1 102 ? 3.505 -33.089 -3.475 1.00 87.56 102 ARG A C 1
ATOM 812 O O . ARG A 1 102 ? 3.940 -33.113 -2.325 1.00 87.56 102 ARG A O 1
ATOM 819 N N . ASN A 1 103 ? 3.251 -34.177 -4.198 1.00 79.88 103 ASN A N 1
ATOM 820 C CA . ASN A 1 103 ? 3.763 -35.482 -3.795 1.00 79.88 103 ASN A CA 1
ATOM 821 C C . ASN A 1 103 ? 5.302 -35.450 -3.859 1.00 79.88 103 ASN A C 1
ATOM 823 O O . ASN A 1 103 ? 5.832 -34.792 -4.762 1.00 79.88 103 ASN A O 1
ATOM 827 N N . PRO A 1 104 ? 5.989 -36.078 -2.889 1.00 80.62 104 PRO A N 1
ATOM 828 C CA . PRO A 1 104 ? 7.447 -36.162 -2.865 1.00 80.62 104 PRO A CA 1
ATOM 829 C C . PRO A 1 104 ? 8.017 -36.872 -4.097 1.00 80.62 104 PRO A C 1
ATOM 831 O O . PRO A 1 104 ? 7.324 -37.758 -4.651 1.00 80.62 104 PRO A O 1
#

Sequence (104 aa):
MMLLTPIPWAGCVWALPFLTALMPSRKHCEENGRRYKTTTDWARQMISQLHRWMPKRKIVVVADGAYSVLKLLGHCISLPNPVTMVTRLRLDAALYDPPTPRNP

Organism: NCBI:txid408172

Solvent-accessible surface area (backbone atoms only — not comparable to full-atom values): 6673 Å² total; per-residue (Å²): 86,56,50,79,41,76,38,89,91,70,82,44,74,42,71,48,75,80,49,86,79,90,79,73,52,61,68,60,20,58,79,68,77,41,86,69,64,55,74,56,53,50,48,47,51,54,50,53,51,53,42,69,77,40,63,87,55,87,47,76,47,77,49,56,49,91,62,59,38,68,73,50,52,51,51,30,59,71,38,80,74,47,43,46,77,48,54,46,71,62,93,84,63,83,85,72,79,81,79,76,82,79,79,132

Foldseek 3Di:
DFDFDDDVVPRHTDTHDDDDDDQDDPVVCVVVVHDHDDPLRVVLVVVVVVCVVPVPDAAEAEDEQVNVDPVSQVSQCPRNNHHHYHYDHDPPDDDDDDDDDDDD

Secondary structure (DSSP, 8-state):
-EEEEEETTTTEEEEEE--------HHHHHHTTPPP--HHHHHHHHHHHHHHHSTTS--EEEE-GGG--HHHHHHHHHSSSPPEEEE---TT----PPPPPPP-

pLDDT: 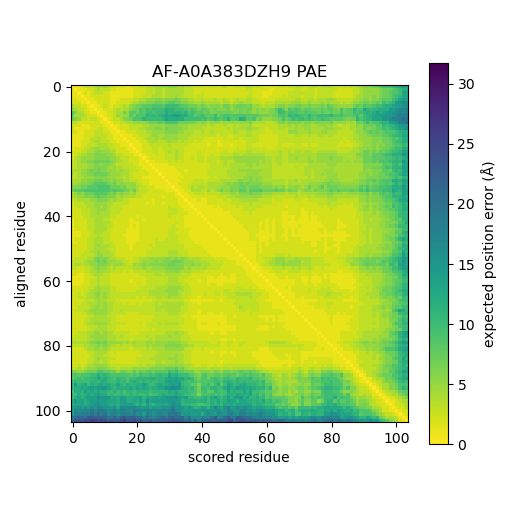mean 93.84, std 4.52, range [79.88, 98.06]

Radius of gyration: 17.28 Å; Cα contacts (8 Å, |Δi|>4): 105; chains: 1; bounding box: 43×59×34 Å